Protein AF-A0AA91DCM1-F1 (afdb_monomer_lite)

pLDDT: mean 90.13, std 8.57, range [47.25, 96.88]

Secondary structure (DSSP, 8-state):
-----HHHHHHHHHHHHHHHHHHHHHHHHHHHHHHHHHTT--HHHHHHHHHHHHHHHHHH-GGGHHHHHHHHHHHHHHHHHHHHHHHHHTT-

Structure (mmCIF, N/CA/C/O backbone):
data_AF-A0AA91DCM1-F1
#
_entry.id   AF-A0AA91DCM1-F1
#
loop_
_atom_site.group_PDB
_atom_site.id
_atom_site.type_symbol
_atom_site.label_atom_id
_atom_site.label_alt_id
_atom_site.label_comp_id
_atom_site.label_asym_id
_atom_site.label_entity_id
_atom_site.label_seq_id
_atom_site.pdbx_PDB_ins_code
_atom_site.Cartn_x
_atom_site.Cartn_y
_atom_site.Cartn_z
_atom_site.occupancy
_atom_site.B_iso_or_equiv
_atom_site.auth_seq_id
_atom_site.auth_comp_id
_atom_site.auth_asym_id
_atom_site.auth_atom_id
_atom_site.pdbx_PDB_model_num
ATOM 1 N N . MET A 1 1 ? 19.546 33.188 -9.761 1.00 47.25 1 MET A N 1
ATOM 2 C CA . MET A 1 1 ? 18.940 31.881 -9.443 1.00 47.25 1 MET A CA 1
ATOM 3 C C . MET A 1 1 ? 20.085 30.958 -9.113 1.00 47.25 1 MET A C 1
ATOM 5 O O . MET A 1 1 ? 20.898 30.695 -9.987 1.00 47.25 1 MET A O 1
ATOM 9 N N . GLU A 1 2 ? 20.222 30.606 -7.842 1.00 56.16 2 GLU A N 1
ATOM 10 C CA . GLU A 1 2 ? 21.214 29.633 -7.396 1.00 56.16 2 GLU A CA 1
ATOM 11 C C . GLU A 1 2 ? 20.747 28.267 -7.909 1.00 56.16 2 GLU A C 1
ATOM 13 O O . GLU A 1 2 ? 19.641 27.826 -7.595 1.00 56.16 2 GLU A O 1
ATOM 18 N N . ILE A 1 3 ? 21.514 27.683 -8.827 1.00 66.31 3 ILE A N 1
ATOM 19 C CA . ILE A 1 3 ? 21.209 26.380 -9.417 1.00 66.31 3 ILE A CA 1
ATOM 20 C C . ILE A 1 3 ? 21.478 25.366 -8.308 1.00 66.31 3 ILE A C 1
ATOM 22 O O . ILE A 1 3 ? 22.622 25.227 -7.875 1.00 66.31 3 ILE A O 1
ATOM 26 N N . LEU A 1 4 ? 20.423 24.723 -7.801 1.00 66.00 4 LEU A N 1
ATOM 27 C CA . LEU A 1 4 ? 20.568 23.632 -6.841 1.00 66.00 4 LEU A CA 1
ATOM 28 C C . LEU A 1 4 ? 21.534 22.594 -7.441 1.00 66.00 4 LEU A C 1
ATOM 30 O O . LEU A 1 4 ? 21.416 22.300 -8.634 1.00 66.00 4 LEU A O 1
ATOM 34 N N . PRO A 1 5 ? 22.466 22.022 -6.656 1.00 83.06 5 PRO A N 1
ATOM 35 C CA . PRO A 1 5 ? 23.262 20.892 -7.117 1.00 83.06 5 PRO A CA 1
ATOM 36 C C . PRO A 1 5 ? 22.328 19.827 -7.700 1.00 83.06 5 PRO A C 1
ATOM 38 O O . PRO A 1 5 ? 21.296 19.522 -7.096 1.00 83.06 5 PRO A O 1
ATOM 41 N N . SER A 1 6 ? 22.660 19.283 -8.870 1.00 81.25 6 SER A N 1
ATOM 42 C CA . SER A 1 6 ? 21.820 18.312 -9.592 1.00 81.25 6 SER A CA 1
ATOM 43 C C . SER A 1 6 ? 21.388 17.116 -8.727 1.00 81.25 6 SER A C 1
ATOM 45 O O . SER A 1 6 ? 20.310 16.548 -8.892 1.00 81.25 6 SER A O 1
ATOM 47 N N . GLU A 1 7 ? 22.206 16.782 -7.736 1.00 83.75 7 GLU A N 1
ATOM 48 C CA . GLU A 1 7 ? 22.001 15.750 -6.735 1.00 83.75 7 GLU A CA 1
ATOM 49 C C . GLU A 1 7 ? 20.880 16.113 -5.748 1.00 83.75 7 GLU A C 1
ATOM 51 O O . GLU A 1 7 ? 20.077 15.254 -5.381 1.00 83.75 7 GLU A O 1
ATOM 56 N N . MET A 1 8 ? 20.785 17.383 -5.335 1.00 82.75 8 MET A N 1
ATOM 57 C CA . MET A 1 8 ? 19.704 17.869 -4.470 1.00 82.75 8 MET A CA 1
ATOM 58 C C . MET A 1 8 ? 18.370 17.929 -5.216 1.00 82.75 8 MET A C 1
ATOM 60 O O . MET A 1 8 ? 17.335 17.608 -4.633 1.00 82.75 8 MET A O 1
ATOM 64 N N . GLU A 1 9 ? 18.381 18.300 -6.498 1.00 86.44 9 GLU A N 1
ATOM 65 C CA . GLU A 1 9 ? 17.182 18.264 -7.341 1.00 86.44 9 GLU A CA 1
ATOM 66 C C . GLU A 1 9 ? 16.673 16.824 -7.511 1.00 86.44 9 GLU A C 1
ATOM 68 O O . GLU A 1 9 ? 15.497 16.545 -7.263 1.00 86.44 9 GLU A O 1
ATOM 73 N N . ALA A 1 10 ? 17.571 15.884 -7.828 1.00 84.56 10 ALA A N 1
ATOM 74 C CA . ALA A 1 10 ? 17.238 14.466 -7.943 1.00 84.56 10 ALA A CA 1
ATOM 75 C C . ALA A 1 10 ? 16.668 13.892 -6.634 1.00 84.56 10 ALA A C 1
ATOM 77 O O . ALA A 1 10 ? 15.677 13.158 -6.658 1.00 84.56 10 ALA A O 1
ATOM 78 N N . LEU A 1 11 ? 17.246 14.259 -5.485 1.00 88.38 11 LEU A N 1
ATOM 79 C CA . LEU A 1 11 ? 16.746 13.854 -4.170 1.00 88.38 11 LEU A CA 1
ATOM 80 C C . LEU A 1 11 ? 15.357 14.440 -3.877 1.00 88.38 11 LEU A C 1
ATOM 82 O O . LEU A 1 11 ? 14.495 13.731 -3.355 1.00 88.38 11 LEU A O 1
ATOM 86 N N . GLY A 1 12 ? 15.114 15.698 -4.251 1.00 89.00 12 GLY A N 1
ATOM 87 C CA . GLY A 1 12 ? 13.804 16.339 -4.126 1.00 89.00 12 GLY A CA 1
ATOM 88 C C . GLY A 1 12 ? 12.725 15.638 -4.955 1.00 89.00 12 GLY A C 1
ATOM 89 O O . GLY A 1 12 ? 11.649 15.330 -4.439 1.00 89.00 12 GLY A O 1
ATOM 90 N N . ILE A 1 13 ? 13.030 15.314 -6.215 1.00 89.50 13 ILE A N 1
ATOM 91 C CA . ILE A 1 13 ? 12.122 14.579 -7.108 1.00 89.50 13 ILE A CA 1
ATOM 92 C C . ILE A 1 13 ? 1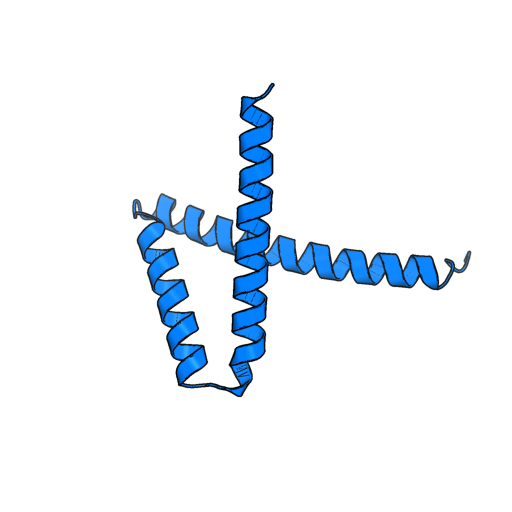1.840 13.181 -6.549 1.00 89.50 13 ILE A C 1
ATOM 94 O O . ILE A 1 13 ? 10.682 12.779 -6.424 1.00 89.50 13 ILE A O 1
ATOM 98 N N . PHE A 1 14 ? 12.886 12.450 -6.163 1.00 89.19 14 PHE A N 1
ATOM 99 C CA . PHE A 1 14 ? 12.753 11.104 -5.614 1.00 89.19 14 PHE A CA 1
ATOM 100 C C . PHE A 1 14 ? 11.919 11.087 -4.327 1.00 89.19 14 PHE A C 1
ATOM 102 O O . PHE A 1 14 ? 10.983 10.294 -4.197 1.00 89.19 14 PHE A O 1
ATOM 109 N N . GLY A 1 15 ? 12.206 12.007 -3.402 1.00 88.62 15 GLY A N 1
ATOM 110 C CA . GLY A 1 15 ? 11.451 12.166 -2.163 1.00 88.62 15 GLY A CA 1
ATOM 111 C C . GLY A 1 15 ? 9.979 12.488 -2.416 1.00 88.62 15 GLY A C 1
ATOM 112 O O . GLY A 1 15 ? 9.108 11.884 -1.795 1.00 88.62 15 GLY A O 1
ATOM 113 N N . SER A 1 16 ? 9.686 13.373 -3.374 1.00 91.88 16 SER A N 1
ATOM 114 C CA . SER A 1 16 ? 8.314 13.729 -3.748 1.00 91.88 16 SER A CA 1
ATOM 115 C C . SER A 1 16 ? 7.531 12.538 -4.309 1.00 91.88 16 SER A C 1
ATOM 117 O O . SER A 1 16 ? 6.384 12.320 -3.911 1.00 91.88 16 SER A O 1
ATOM 119 N N . ILE A 1 17 ? 8.149 11.725 -5.173 1.00 91.94 17 ILE A N 1
ATOM 120 C CA . ILE A 1 17 ? 7.518 10.527 -5.749 1.00 91.94 17 ILE A CA 1
ATOM 121 C C . ILE A 1 17 ? 7.174 9.522 -4.649 1.00 91.94 17 ILE A C 1
ATOM 123 O O . ILE A 1 17 ? 6.038 9.048 -4.581 1.00 91.94 17 ILE A O 1
ATOM 127 N N . ILE A 1 18 ? 8.131 9.222 -3.766 1.00 89.06 18 ILE A N 1
ATOM 128 C CA . ILE A 1 18 ? 7.913 8.292 -2.653 1.00 89.06 18 ILE A CA 1
ATOM 129 C C . ILE A 1 18 ? 6.811 8.813 -1.736 1.00 89.06 18 ILE A C 1
ATOM 131 O O . ILE A 1 18 ? 5.870 8.082 -1.426 1.00 89.06 18 ILE A O 1
ATOM 135 N N . PHE A 1 19 ? 6.896 10.079 -1.327 1.00 90.50 19 PHE A N 1
ATOM 136 C CA . PHE A 1 19 ? 5.920 10.674 -0.424 1.00 90.50 19 PHE A CA 1
ATOM 137 C C . PHE A 1 19 ? 4.515 10.679 -1.032 1.00 90.50 19 PHE A C 1
ATOM 139 O O . PHE A 1 19 ? 3.553 10.337 -0.352 1.00 90.50 19 PHE A O 1
ATOM 146 N N . SER A 1 20 ? 4.392 10.981 -2.326 1.00 91.69 20 SER A N 1
ATOM 147 C CA . SER A 1 20 ? 3.111 10.954 -3.039 1.00 91.69 20 SER A CA 1
ATOM 148 C C . SER A 1 20 ? 2.536 9.540 -3.129 1.00 91.69 20 SER A C 1
ATOM 150 O O . SER A 1 20 ? 1.340 9.353 -2.915 1.00 91.69 20 SER A O 1
ATOM 152 N N . ALA A 1 21 ? 3.373 8.531 -3.390 1.00 91.31 21 ALA A N 1
ATOM 153 C CA . ALA A 1 21 ? 2.942 7.135 -3.443 1.00 91.31 21 ALA A CA 1
ATOM 154 C C . ALA A 1 21 ? 2.418 6.644 -2.082 1.00 91.31 21 ALA A C 1
ATOM 156 O O . ALA A 1 21 ? 1.339 6.053 -2.008 1.00 91.31 21 ALA A O 1
ATOM 157 N N . PHE A 1 22 ? 3.138 6.937 -0.994 1.00 91.56 22 PHE A N 1
ATOM 158 C CA . PHE A 1 22 ? 2.683 6.609 0.360 1.00 91.56 22 PHE A CA 1
ATOM 159 C C . PHE A 1 22 ? 1.474 7.442 0.793 1.00 91.56 22 PHE A C 1
ATOM 161 O O . PHE A 1 22 ? 0.568 6.904 1.424 1.00 91.56 22 PHE A O 1
ATOM 168 N N . GLY A 1 23 ? 1.416 8.719 0.413 1.00 92.88 23 GLY A N 1
ATOM 169 C CA . GLY A 1 23 ? 0.264 9.584 0.655 1.00 92.88 23 GLY A CA 1
ATOM 170 C C . GLY A 1 23 ? -1.000 9.061 -0.026 1.00 92.88 23 GLY A C 1
ATOM 171 O O . GLY A 1 23 ? -2.066 9.045 0.583 1.00 92.88 23 GLY A O 1
ATOM 172 N N . LEU A 1 24 ? -0.884 8.550 -1.254 1.00 92.94 24 LEU A N 1
ATOM 173 C CA . LEU A 1 24 ? -1.999 7.923 -1.961 1.00 92.94 24 LEU A CA 1
ATOM 174 C C . LEU A 1 24 ? -2.431 6.604 -1.303 1.00 92.94 24 LEU A C 1
ATOM 176 O O . LEU A 1 24 ? -3.627 6.352 -1.172 1.00 92.94 24 LEU 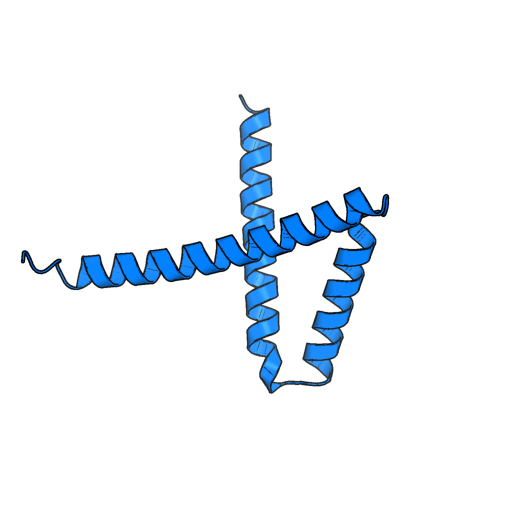A O 1
ATOM 180 N N . ALA A 1 25 ? -1.476 5.780 -0.860 1.00 91.56 25 ALA A N 1
ATOM 181 C CA . ALA A 1 25 ? -1.768 4.553 -0.118 1.00 91.56 25 ALA A CA 1
ATOM 182 C C . ALA A 1 25 ? -2.509 4.850 1.201 1.00 91.56 25 ALA A C 1
ATOM 184 O O . ALA A 1 25 ? -3.489 4.183 1.537 1.00 91.56 25 ALA A O 1
ATOM 185 N N . GLU A 1 26 ? -2.084 5.890 1.921 1.00 93.38 26 GLU A N 1
ATOM 186 C CA . GLU A 1 26 ? -2.746 6.363 3.137 1.00 93.38 26 GLU A CA 1
ATOM 187 C C . GLU A 1 26 ? -4.153 6.892 2.850 1.00 93.38 26 GLU A C 1
ATOM 189 O O . GLU A 1 26 ? -5.104 6.538 3.547 1.00 93.38 26 GLU A O 1
ATOM 194 N N . PHE A 1 27 ? -4.310 7.675 1.783 1.00 94.50 27 PHE A N 1
ATOM 195 C CA . PHE A 1 27 ? -5.609 8.173 1.347 1.00 94.50 27 PHE A CA 1
ATOM 196 C C . PHE A 1 27 ? -6.582 7.029 1.030 1.00 94.50 27 PHE A C 1
ATOM 198 O O . PHE A 1 27 ? -7.732 7.055 1.472 1.00 94.50 27 PHE A O 1
ATOM 205 N N . PHE A 1 28 ? -6.123 5.990 0.326 1.00 93.12 28 PHE A N 1
ATOM 206 C CA . PHE A 1 28 ? -6.925 4.796 0.044 1.00 93.12 28 PHE A CA 1
ATOM 207 C C . PHE A 1 28 ? -7.348 4.071 1.322 1.00 93.12 28 PHE A C 1
ATOM 209 O O . PHE A 1 28 ? -8.524 3.739 1.482 1.00 93.12 28 PHE A O 1
ATOM 216 N N . TYR A 1 29 ? -6.406 3.863 2.246 1.00 94.31 29 TYR A N 1
ATOM 217 C CA . TYR A 1 29 ? -6.685 3.247 3.539 1.00 94.31 29 TYR A CA 1
ATOM 218 C C . TYR A 1 29 ? -7.749 4.020 4.320 1.00 94.31 29 TYR A C 1
ATOM 220 O O . TYR A 1 29 ? -8.772 3.452 4.703 1.00 94.31 29 TYR A O 1
ATOM 228 N N . GLN A 1 30 ? -7.549 5.325 4.506 1.00 95.31 30 GLN A N 1
ATOM 229 C CA . GLN A 1 30 ? -8.483 6.164 5.256 1.00 95.31 30 GLN A CA 1
ATOM 230 C C . GLN A 1 30 ? -9.852 6.246 4.584 1.00 95.31 30 GLN A C 1
ATOM 232 O O . GLN A 1 30 ? -10.863 6.272 5.278 1.00 95.31 30 GLN A O 1
ATOM 237 N N . THR A 1 31 ? -9.901 6.235 3.251 1.00 95.94 31 THR A N 1
ATOM 238 C CA . THR A 1 31 ? -11.160 6.222 2.497 1.00 95.94 31 THR A CA 1
ATOM 239 C C . THR A 1 31 ? -11.966 4.959 2.788 1.00 95.94 31 THR A C 1
ATOM 241 O O . THR A 1 31 ? -13.158 5.054 3.081 1.00 95.94 31 THR A O 1
ATOM 244 N N . ILE A 1 32 ? -11.331 3.783 2.764 1.00 95.06 32 ILE A N 1
ATOM 245 C CA . ILE A 1 32 ? -12.000 2.511 3.075 1.00 95.06 32 ILE A CA 1
ATOM 246 C C . ILE A 1 32 ? -12.519 2.510 4.516 1.00 95.06 32 ILE A C 1
ATOM 248 O O . ILE A 1 32 ? -13.690 2.199 4.744 1.00 95.06 32 ILE A O 1
ATOM 252 N N . GLU A 1 33 ? -11.688 2.909 5.480 1.00 95.81 33 GLU A N 1
ATOM 253 C CA . GLU A 1 33 ? -12.091 2.976 6.890 1.00 95.81 33 GLU A CA 1
ATOM 254 C C . GLU A 1 33 ? -13.213 4.001 7.122 1.00 95.81 33 GLU A C 1
ATOM 256 O O . GLU A 1 33 ? -14.160 3.742 7.867 1.00 95.81 33 GLU A O 1
ATOM 261 N N . PHE A 1 34 ? -13.159 5.152 6.446 1.00 96.38 34 PHE A N 1
ATOM 262 C CA . PHE A 1 34 ? -14.195 6.178 6.520 1.00 96.38 34 PHE A CA 1
ATOM 263 C C . PHE A 1 34 ? -15.533 5.676 5.973 1.00 96.38 34 PHE A C 1
ATOM 265 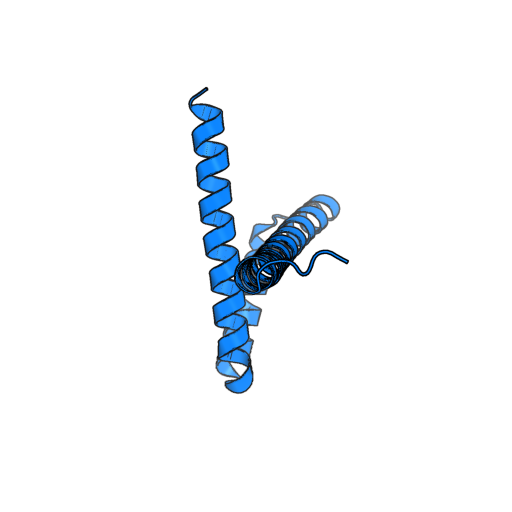O O . PHE A 1 34 ? -16.557 5.831 6.639 1.00 96.38 34 PHE A O 1
ATOM 272 N N . ILE A 1 35 ? -15.536 5.045 4.795 1.00 95.81 35 ILE A N 1
ATOM 273 C CA . ILE A 1 35 ? -16.749 4.485 4.183 1.00 95.81 35 ILE A CA 1
ATOM 274 C C . ILE A 1 35 ? -17.332 3.380 5.066 1.00 95.81 35 ILE A C 1
ATOM 276 O O . ILE A 1 35 ? -18.533 3.382 5.338 1.00 95.81 35 ILE A O 1
ATOM 280 N N . ALA A 1 36 ? -16.491 2.464 5.555 1.00 96.19 36 ALA A N 1
ATOM 281 C CA . ALA A 1 36 ? -16.924 1.395 6.447 1.00 96.19 36 ALA A CA 1
ATOM 282 C C . ALA A 1 36 ? -17.598 1.959 7.705 1.00 96.19 36 ALA A C 1
ATOM 284 O O . ALA A 1 36 ? -18.692 1.524 8.065 1.00 96.19 36 ALA A O 1
ATOM 285 N N . LYS A 1 37 ? -17.004 2.996 8.308 1.00 96.38 37 LYS A N 1
ATOM 286 C CA . LYS A 1 37 ? -17.568 3.687 9.469 1.00 96.38 37 LYS A CA 1
ATOM 287 C C . LYS A 1 37 ? -18.891 4.388 9.154 1.00 96.38 37 LYS A C 1
ATOM 289 O O . LYS A 1 37 ? -19.831 4.253 9.930 1.00 96.38 37 LYS A O 1
ATOM 294 N N . GLN A 1 38 ? -18.985 5.108 8.034 1.00 96.88 38 GLN A N 1
ATOM 295 C CA . GLN A 1 38 ? -20.218 5.795 7.620 1.00 96.88 38 GLN A CA 1
ATOM 296 C C . GLN A 1 38 ? -21.377 4.823 7.392 1.00 96.88 38 GLN A C 1
ATOM 298 O O . GLN A 1 38 ? -22.519 5.118 7.730 1.00 96.88 38 GLN A O 1
ATOM 303 N N . LEU A 1 39 ? -21.076 3.641 6.855 1.00 95.31 39 LEU A N 1
ATOM 304 C CA . LEU A 1 39 ? -22.070 2.612 6.565 1.00 95.31 39 LEU A CA 1
ATOM 305 C C . LEU A 1 39 ? -22.290 1.631 7.726 1.00 95.31 39 LEU A C 1
ATOM 307 O O . LEU A 1 39 ? -23.066 0.694 7.583 1.00 95.31 39 LEU A O 1
ATOM 311 N N . SER A 1 40 ? -21.642 1.829 8.881 1.00 94.62 40 SER A N 1
ATOM 312 C CA . SER A 1 40 ? -21.685 0.892 10.021 1.00 94.62 40 SER A CA 1
ATOM 313 C C . SER A 1 40 ? -21.306 -0.550 9.642 1.00 94.62 40 SER A C 1
ATOM 315 O O . SER A 1 40 ? -21.809 -1.519 10.209 1.00 94.62 40 SER A O 1
ATOM 317 N N . HIS A 1 41 ? -20.417 -0.699 8.661 1.00 95.50 41 HIS A N 1
ATOM 318 C CA . HIS A 1 41 ? -19.908 -1.979 8.184 1.00 95.50 41 HIS A CA 1
ATOM 319 C C . HIS A 1 41 ? -18.541 -2.283 8.805 1.00 95.50 41 HIS A C 1
ATOM 321 O O . HIS A 1 41 ? -17.778 -1.384 9.155 1.00 95.50 41 HIS A O 1
ATOM 327 N N . ASN A 1 42 ? -18.185 -3.566 8.873 1.00 94.06 42 ASN A N 1
ATOM 328 C CA . ASN A 1 42 ? -16.819 -3.964 9.198 1.00 94.06 42 ASN A CA 1
ATOM 329 C C . ASN A 1 42 ? -15.900 -3.684 7.995 1.00 94.06 42 ASN A C 1
ATOM 331 O O . ASN A 1 42 ? -16.153 -4.185 6.894 1.00 94.06 42 ASN A O 1
ATOM 335 N N . SER A 1 43 ? -14.828 -2.907 8.194 1.00 93.19 43 SER A N 1
ATOM 336 C CA . SER A 1 43 ? -13.880 -2.552 7.129 1.00 93.19 43 SER A CA 1
ATOM 337 C C . SER A 1 43 ? -13.195 -3.774 6.511 1.00 93.19 43 SER A C 1
ATOM 339 O O . SER A 1 43 ? -12.855 -3.755 5.328 1.00 93.19 43 SER A O 1
ATOM 341 N N . SER A 1 44 ? -13.101 -4.885 7.254 1.00 93.88 44 SER A N 1
ATOM 342 C CA . SER A 1 44 ? -12.569 -6.163 6.768 1.00 93.88 44 SER A CA 1
ATOM 343 C C . SER A 1 44 ? -13.237 -6.639 5.471 1.00 93.88 44 SER A C 1
ATOM 345 O O . SER A 1 44 ? -12.550 -7.148 4.587 1.00 93.88 44 SER A O 1
ATOM 347 N N . TYR A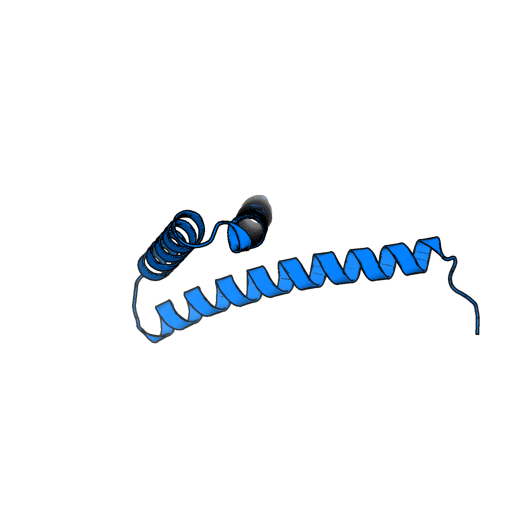 1 45 ? -14.542 -6.403 5.288 1.00 94.19 45 TYR A N 1
ATOM 348 C CA . TYR A 1 45 ? -15.241 -6.795 4.058 1.00 94.19 45 TYR A CA 1
ATOM 349 C C . TYR A 1 45 ? -14.747 -6.032 2.822 1.00 94.19 45 TYR A C 1
ATOM 351 O O . TYR A 1 45 ? -14.603 -6.620 1.751 1.00 94.19 45 TYR A O 1
ATOM 359 N N . TYR A 1 46 ? -14.427 -4.746 2.964 1.00 94.56 46 TYR A N 1
ATOM 360 C CA . TYR A 1 46 ? -13.890 -3.928 1.873 1.00 94.56 46 TYR A CA 1
ATOM 361 C C . TYR A 1 46 ? -12.451 -4.318 1.538 1.00 94.56 46 TYR A C 1
ATOM 363 O O . TYR A 1 46 ? -12.075 -4.365 0.365 1.00 94.56 46 TYR A O 1
ATOM 371 N N . TRP A 1 47 ? -11.657 -4.657 2.554 1.00 94.06 47 TRP A N 1
ATOM 372 C CA . TRP A 1 47 ? -10.301 -5.166 2.361 1.00 94.06 47 TRP A CA 1
ATOM 373 C C . TRP A 1 47 ? -10.295 -6.511 1.629 1.00 94.06 47 TRP A C 1
ATOM 375 O O . TRP A 1 47 ? -9.524 -6.689 0.686 1.00 94.06 47 TRP A O 1
ATOM 385 N N . LEU A 1 48 ? -11.207 -7.422 1.985 1.00 94.94 48 LEU A N 1
ATOM 386 C CA . LEU A 1 48 ? -11.391 -8.688 1.270 1.00 94.94 48 LEU A CA 1
ATOM 387 C C . LEU A 1 48 ? -11.844 -8.470 -0.179 1.00 94.94 48 LEU A C 1
ATOM 389 O O . LEU A 1 48 ? -11.292 -9.089 -1.086 1.00 94.94 48 LEU A O 1
ATOM 393 N N . ALA A 1 49 ? -12.792 -7.559 -0.416 1.00 95.12 49 ALA A N 1
ATOM 394 C CA . ALA A 1 49 ? -13.218 -7.202 -1.769 1.00 95.12 49 ALA A CA 1
ATOM 395 C C . ALA A 1 49 ? -12.058 -6.625 -2.600 1.00 95.12 49 ALA A C 1
ATOM 397 O O . ALA A 1 49 ? -11.875 -7.003 -3.755 1.00 95.12 49 ALA A O 1
ATOM 398 N N . THR A 1 50 ? -11.227 -5.770 -2.000 1.00 93.62 50 THR A N 1
ATOM 399 C CA . THR A 1 50 ? -10.036 -5.196 -2.647 1.00 93.62 50 THR A CA 1
ATOM 400 C C . THR A 1 50 ? -9.020 -6.280 -3.010 1.00 93.62 50 THR A C 1
ATOM 402 O O . THR A 1 50 ? -8.502 -6.291 -4.126 1.00 93.62 50 THR A O 1
ATOM 405 N N . ALA A 1 51 ? -8.769 -7.232 -2.105 1.00 94.19 51 ALA A N 1
ATOM 406 C CA . ALA A 1 51 ? -7.892 -8.368 -2.372 1.00 94.19 51 ALA A CA 1
ATOM 407 C C . ALA A 1 51 ? -8.432 -9.253 -3.508 1.00 94.19 51 ALA A C 1
ATOM 409 O O . ALA A 1 51 ? -7.676 -9.651 -4.393 1.00 94.19 51 ALA A O 1
ATOM 410 N N . LEU A 1 52 ? -9.742 -9.511 -3.529 1.00 96.69 52 LEU A N 1
ATOM 411 C CA . LEU A 1 52 ? -10.379 -10.275 -4.599 1.00 96.69 52 LEU A CA 1
ATOM 412 C C . LEU A 1 52 ? -10.245 -9.569 -5.955 1.00 96.69 52 LEU A C 1
ATOM 414 O O . LEU A 1 52 ? -9.887 -10.209 -6.940 1.00 96.69 52 LEU A O 1
ATOM 418 N N . ILE A 1 53 ? -10.472 -8.253 -6.005 1.00 94.88 53 ILE A N 1
ATOM 419 C CA . ILE A 1 53 ? -10.277 -7.448 -7.220 1.00 94.88 53 ILE A CA 1
ATOM 420 C C . ILE A 1 53 ? -8.823 -7.536 -7.694 1.00 94.88 53 ILE A C 1
ATOM 422 O O . ILE A 1 53 ? -8.587 -7.749 -8.880 1.00 94.88 53 ILE A O 1
ATOM 426 N N . ALA A 1 54 ? -7.848 -7.432 -6.787 1.00 94.12 54 ALA A N 1
ATOM 427 C CA . ALA A 1 54 ? -6.435 -7.567 -7.130 1.00 94.12 54 ALA A CA 1
ATOM 428 C C . ALA A 1 54 ? -6.121 -8.939 -7.752 1.00 94.12 54 ALA A C 1
ATOM 430 O O . ALA A 1 54 ? -5.473 -8.999 -8.794 1.00 94.12 54 ALA A O 1
ATOM 431 N N . ILE A 1 55 ? -6.632 -10.030 -7.170 1.00 95.56 55 ILE A N 1
ATOM 432 C CA . ILE A 1 55 ? -6.469 -11.392 -7.707 1.00 95.56 55 ILE A CA 1
ATOM 433 C C . ILE A 1 55 ? -7.106 -11.519 -9.095 1.00 95.56 55 ILE A C 1
ATOM 435 O O . ILE A 1 55 ? -6.497 -12.080 -10.002 1.00 95.56 55 ILE A O 1
ATOM 439 N N . LEU A 1 56 ? -8.311 -10.978 -9.283 1.00 96.25 56 LEU A N 1
ATOM 440 C CA . LEU A 1 56 ? -8.993 -11.003 -10.578 1.00 96.25 56 LEU A CA 1
ATOM 441 C C . LEU A 1 56 ? -8.216 -10.223 -11.643 1.00 96.25 56 LEU A C 1
ATOM 443 O O . LEU A 1 56 ? -8.085 -10.701 -12.766 1.00 96.25 56 LEU A O 1
ATOM 447 N N . ILE A 1 57 ? -7.662 -9.058 -11.299 1.00 94.69 57 ILE A N 1
ATOM 448 C CA . ILE A 1 57 ? -6.815 -8.289 -12.218 1.00 94.69 57 ILE A CA 1
ATOM 449 C C . ILE A 1 57 ? -5.571 -9.099 -12.590 1.00 94.69 57 ILE A C 1
ATOM 451 O O . ILE A 1 57 ? -5.271 -9.205 -13.772 1.00 94.69 57 ILE A O 1
ATOM 455 N N . LEU A 1 58 ? -4.898 -9.714 -11.613 1.00 93.75 58 LEU A N 1
ATOM 456 C CA . LEU A 1 58 ? -3.724 -10.560 -11.858 1.00 93.75 58 LEU A CA 1
ATOM 457 C C . LEU A 1 58 ? -4.038 -11.762 -12.755 1.00 93.75 58 LEU A C 1
ATOM 459 O O . LEU A 1 58 ? -3.185 -12.187 -13.521 1.00 93.75 58 LEU A O 1
ATOM 463 N N . TYR A 1 59 ? -5.248 -12.310 -12.658 1.00 94.44 59 TYR A N 1
ATOM 464 C CA . TYR A 1 59 ? -5.670 -13.449 -13.468 1.00 94.44 59 TYR A CA 1
ATOM 465 C C . TYR A 1 59 ? -6.065 -13.058 -14.900 1.00 94.44 59 TYR A C 1
ATOM 467 O O . TYR A 1 59 ? -5.827 -13.814 -15.836 1.00 94.44 59 TYR A O 1
ATOM 475 N N . VAL A 1 60 ? -6.706 -11.898 -15.077 1.00 95.88 60 VAL A N 1
ATOM 476 C CA . VAL A 1 60 ? -7.293 -11.487 -16.366 1.00 95.88 60 VAL A CA 1
ATOM 477 C C . VAL A 1 60 ? -6.361 -10.573 -17.169 1.00 95.88 60 VAL A C 1
ATOM 479 O O . VAL A 1 60 ? -6.481 -10.496 -18.392 1.00 95.88 60 VAL A O 1
ATOM 482 N N . ARG A 1 61 ? -5.468 -9.829 -16.508 1.00 94.62 61 ARG A N 1
ATOM 483 C CA . ARG A 1 61 ? -4.698 -8.724 -17.095 1.00 94.62 61 ARG A CA 1
ATOM 484 C C . ARG A 1 61 ? -3.238 -8.753 -16.656 1.00 94.62 61 ARG A C 1
ATOM 486 O O . ARG A 1 61 ? -2.824 -7.999 -15.774 1.00 94.62 61 ARG A O 1
ATOM 493 N N . ASP A 1 62 ? -2.441 -9.556 -17.355 1.00 90.81 62 ASP A N 1
ATOM 494 C CA . ASP A 1 62 ? -0.991 -9.651 -17.135 1.00 90.81 62 ASP A CA 1
ATOM 495 C C . ASP A 1 62 ? -0.269 -8.297 -17.254 1.00 90.81 62 ASP A C 1
ATOM 497 O O . ASP A 1 62 ? 0.699 -8.037 -16.536 1.00 90.81 62 ASP A O 1
ATOM 501 N N . ASP A 1 63 ? -0.761 -7.393 -18.110 1.00 93.44 63 ASP A N 1
ATOM 502 C CA . ASP A 1 63 ? -0.221 -6.038 -18.279 1.00 93.44 63 ASP A CA 1
ATOM 503 C C . ASP A 1 63 ? -0.361 -5.178 -17.015 1.00 93.44 63 ASP A C 1
ATOM 505 O O . ASP A 1 63 ? 0.440 -4.270 -16.775 1.00 93.44 63 ASP A O 1
ATOM 509 N N . LEU A 1 64 ? -1.349 -5.489 -16.172 1.00 94.62 64 LEU A N 1
ATOM 510 C CA . LEU A 1 64 ? -1.613 -4.769 -14.933 1.00 94.62 64 LEU A CA 1
ATOM 511 C C . LEU A 1 64 ? -0.915 -5.381 -13.716 1.00 94.62 64 LEU A C 1
ATOM 513 O O . LEU A 1 64 ? -0.833 -4.729 -12.670 1.00 94.62 64 LEU A O 1
ATOM 517 N N . THR A 1 65 ? -0.343 -6.579 -13.852 1.00 92.62 65 THR A N 1
ATOM 518 C CA . THR A 1 65 ? 0.290 -7.321 -12.756 1.00 92.62 65 THR A CA 1
ATOM 519 C C . THR A 1 65 ? 1.334 -6.500 -12.019 1.00 92.62 65 THR A C 1
ATOM 521 O O . THR A 1 65 ? 1.331 -6.440 -10.789 1.00 92.62 65 THR A O 1
ATOM 524 N N . ARG A 1 66 ? 2.193 -5.786 -12.753 1.00 92.81 66 ARG A N 1
ATOM 525 C CA . ARG A 1 66 ? 3.243 -4.963 -12.141 1.00 92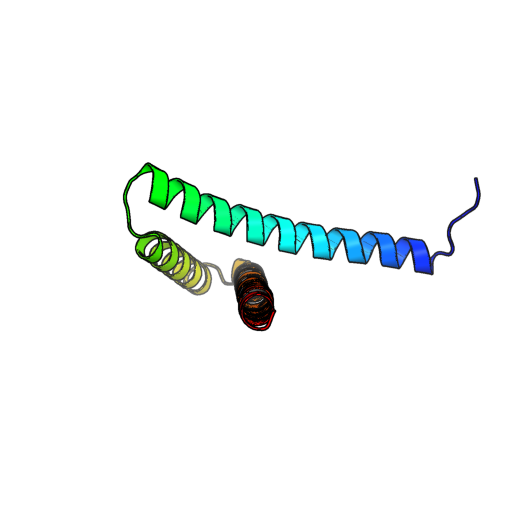.81 66 ARG A CA 1
ATOM 526 C C . ARG A 1 66 ? 2.672 -3.843 -11.266 1.00 92.81 66 ARG A C 1
ATOM 528 O O . ARG A 1 66 ? 3.236 -3.555 -10.213 1.00 92.81 66 ARG A O 1
ATOM 535 N N . TYR A 1 67 ? 1.566 -3.227 -11.679 1.00 92.31 67 TYR A N 1
ATOM 536 C CA . TYR A 1 67 ? 0.922 -2.159 -10.914 1.00 92.31 67 TYR A CA 1
ATOM 537 C C . TYR A 1 67 ? 0.223 -2.702 -9.670 1.00 92.31 67 TYR A C 1
ATOM 539 O O . TYR A 1 67 ? 0.360 -2.113 -8.600 1.00 92.31 67 TYR A O 1
ATOM 547 N N . VAL A 1 68 ? -0.460 -3.846 -9.785 1.00 93.88 68 VAL A N 1
ATOM 548 C CA . VAL A 1 68 ? -1.101 -4.509 -8.640 1.00 93.88 68 VAL A CA 1
ATOM 549 C C . VAL A 1 68 ? -0.059 -4.904 -7.598 1.00 93.88 68 VAL A C 1
ATOM 551 O O . VAL A 1 68 ? -0.209 -4.558 -6.430 1.00 93.88 68 VAL A O 1
ATOM 554 N N . VAL A 1 69 ? 1.040 -5.538 -8.017 1.00 93.25 69 VAL A N 1
ATOM 555 C CA . VAL A 1 69 ? 2.140 -5.914 -7.116 1.00 93.25 69 VAL A CA 1
ATOM 556 C C . VAL A 1 69 ? 2.737 -4.684 -6.428 1.00 93.25 69 VAL A C 1
ATOM 558 O O . VAL A 1 69 ? 2.951 -4.708 -5.216 1.00 93.25 69 VAL A O 1
ATOM 561 N N . MET A 1 70 ? 2.961 -3.590 -7.165 1.00 92.81 70 MET A N 1
ATOM 562 C CA . MET A 1 70 ? 3.476 -2.342 -6.590 1.00 92.81 70 MET A CA 1
ATOM 563 C C . MET A 1 70 ? 2.508 -1.743 -5.557 1.00 92.81 70 MET A C 1
ATOM 565 O O . MET A 1 70 ? 2.931 -1.352 -4.471 1.00 92.81 70 MET A O 1
ATOM 569 N N . ALA A 1 71 ? 1.209 -1.703 -5.862 1.00 91.50 71 ALA A N 1
ATOM 570 C CA . ALA A 1 71 ? 0.190 -1.202 -4.944 1.00 91.50 71 ALA A CA 1
ATOM 571 C C . ALA A 1 71 ? 0.096 -2.063 -3.673 1.00 91.50 71 ALA A C 1
ATOM 573 O O . ALA A 1 71 ? 0.083 -1.529 -2.564 1.00 91.50 71 ALA A O 1
ATOM 574 N N . SER A 1 72 ? 0.106 -3.393 -3.813 1.00 92.19 72 SER A N 1
ATOM 575 C CA . SER A 1 72 ? 0.135 -4.318 -2.675 1.00 92.19 72 SER A CA 1
ATOM 576 C C . SER A 1 72 ? 1.381 -4.118 -1.812 1.00 92.19 72 SER A C 1
ATOM 578 O O . SER A 1 72 ? 1.273 -4.069 -0.588 1.00 92.19 72 SER A O 1
ATOM 580 N N . PHE A 1 73 ? 2.551 -3.941 -2.431 1.00 93.25 73 PHE A N 1
ATOM 581 C CA . PHE A 1 73 ? 3.791 -3.660 -1.712 1.00 93.25 73 PHE A CA 1
ATOM 582 C C . PHE A 1 73 ? 3.705 -2.357 -0.905 1.00 93.25 73 PHE A C 1
ATOM 584 O O . PHE A 1 73 ? 4.012 -2.361 0.287 1.00 93.25 73 PHE A O 1
ATOM 591 N N . LEU A 1 74 ? 3.220 -1.264 -1.506 1.00 94.19 74 LEU A N 1
ATOM 592 C CA . LEU A 1 74 ? 3.036 0.016 -0.809 1.00 94.19 74 LEU A CA 1
ATOM 593 C C . LEU A 1 74 ? 2.100 -0.117 0.400 1.00 94.19 74 LEU A C 1
ATOM 595 O O . LEU A 1 74 ? 2.402 0.410 1.471 1.00 94.19 74 LEU A O 1
ATOM 599 N N . MET A 1 75 ? 1.003 -0.865 0.259 1.00 92.94 75 MET A N 1
ATOM 600 C CA . MET A 1 75 ? 0.058 -1.106 1.352 1.00 92.94 75 MET A CA 1
ATOM 601 C C . MET A 1 75 ? 0.667 -1.924 2.496 1.00 92.94 75 MET A C 1
ATOM 603 O O . MET A 1 75 ? 0.417 -1.615 3.663 1.00 92.94 75 MET A O 1
ATOM 607 N N . ILE A 1 76 ? 1.504 -2.920 2.187 1.00 92.81 76 ILE A N 1
ATOM 608 C CA . ILE A 1 76 ? 2.241 -3.695 3.197 1.00 92.81 76 ILE A CA 1
ATOM 609 C C . ILE A 1 76 ? 3.239 -2.800 3.932 1.00 92.81 76 ILE A C 1
ATOM 611 O O . ILE A 1 76 ? 3.261 -2.793 5.162 1.00 92.81 76 ILE A O 1
ATOM 615 N N . VAL A 1 77 ? 4.038 -2.011 3.206 1.00 93.25 77 VAL A N 1
ATOM 616 C CA . VAL A 1 77 ? 5.010 -1.104 3.833 1.00 93.25 77 VAL A CA 1
ATOM 617 C C . VAL A 1 77 ? 4.296 -0.087 4.724 1.00 93.25 77 VAL A C 1
ATOM 619 O O . VAL A 1 77 ? 4.710 0.114 5.863 1.00 93.25 77 VAL A O 1
ATOM 622 N N . ARG A 1 78 ? 3.175 0.489 4.270 1.00 90.19 78 ARG A N 1
ATOM 623 C CA . ARG A 1 78 ? 2.330 1.371 5.092 1.00 90.19 78 ARG A CA 1
ATOM 624 C C . ARG A 1 78 ? 1.866 0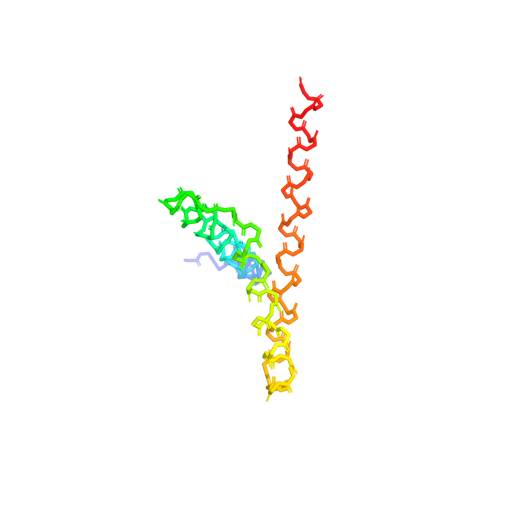.679 6.376 1.00 90.19 78 ARG A C 1
ATOM 626 O O . ARG A 1 78 ? 1.980 1.260 7.451 1.00 90.19 78 ARG A O 1
ATOM 633 N N . TRP A 1 79 ? 1.364 -0.556 6.281 1.00 90.50 79 TRP A N 1
ATOM 634 C CA . TRP A 1 79 ? 0.908 -1.328 7.443 1.00 90.50 79 TRP A CA 1
ATOM 635 C C . TRP A 1 79 ? 2.037 -1.572 8.453 1.00 90.50 79 TRP A C 1
ATOM 637 O O . TRP A 1 79 ? 1.837 -1.371 9.650 1.00 90.50 79 TRP A O 1
ATOM 647 N N . ILE A 1 80 ? 3.238 -1.908 7.975 1.00 93.06 80 ILE A N 1
ATOM 648 C CA . ILE A 1 80 ? 4.433 -2.071 8.814 1.00 93.06 80 ILE A CA 1
ATOM 649 C C . ILE A 1 80 ? 4.792 -0.752 9.516 1.00 93.06 80 ILE A C 1
ATOM 651 O O . ILE A 1 80 ? 4.989 -0.735 10.731 1.00 93.06 80 ILE A O 1
ATOM 655 N N . LEU A 1 81 ? 4.844 0.363 8.777 1.00 90.69 81 LEU A N 1
ATOM 656 C CA . LEU A 1 81 ? 5.160 1.685 9.331 1.00 90.69 81 LEU A CA 1
ATOM 657 C C . LEU A 1 81 ? 4.141 2.120 10.396 1.00 90.69 81 LEU A C 1
ATOM 659 O O . LEU A 1 81 ? 4.531 2.587 11.467 1.00 90.69 81 LEU A O 1
ATOM 663 N N . ALA A 1 82 ? 2.848 1.919 10.133 1.00 88.81 82 ALA A N 1
ATOM 664 C CA . ALA A 1 82 ? 1.785 2.190 11.096 1.00 88.81 82 ALA A CA 1
ATOM 665 C C . ALA A 1 82 ? 1.916 1.305 12.348 1.00 88.81 82 ALA A C 1
ATOM 667 O O . ALA A 1 82 ? 1.787 1.800 13.467 1.00 88.81 82 ALA A O 1
ATOM 668 N N . GLY A 1 83 ? 2.242 0.019 12.175 1.00 88.50 83 GLY A N 1
ATOM 669 C CA . GLY A 1 83 ? 2.491 -0.910 13.278 1.00 88.50 83 GLY A CA 1
ATOM 670 C C . GLY A 1 83 ? 3.635 -0.454 14.187 1.00 88.50 83 GLY A C 1
ATOM 671 O O . GLY A 1 83 ? 3.479 -0.432 15.408 1.00 88.50 83 GLY A O 1
ATOM 672 N N . PHE A 1 84 ? 4.755 -0.008 13.610 1.00 91.81 84 PHE A N 1
ATOM 673 C CA . PHE A 1 84 ? 5.867 0.557 14.382 1.00 91.81 84 PHE A CA 1
ATOM 674 C C . PHE A 1 84 ? 5.489 1.849 15.113 1.00 91.81 84 PHE A C 1
ATOM 676 O O . PHE A 1 84 ? 5.888 2.037 16.264 1.00 91.81 84 PHE A O 1
ATOM 683 N N . ALA A 1 85 ? 4.711 2.732 14.479 1.00 89.44 85 ALA A N 1
ATOM 684 C CA . ALA A 1 85 ? 4.255 3.970 15.107 1.00 89.44 85 ALA A CA 1
ATOM 685 C C . ALA A 1 85 ? 3.377 3.695 16.341 1.00 89.44 85 ALA A C 1
ATOM 687 O O . ALA A 1 85 ? 3.586 4.297 17.396 1.00 89.44 85 ALA A O 1
ATOM 688 N N . VAL A 1 86 ? 2.452 2.736 16.234 1.00 90.06 86 VAL A N 1
ATOM 689 C CA . VAL A 1 86 ? 1.599 2.306 17.351 1.00 90.06 86 VAL A CA 1
ATOM 690 C C . VAL A 1 86 ? 2.430 1.643 18.450 1.00 90.06 86 VAL A C 1
ATOM 692 O O . VAL A 1 86 ? 2.319 2.035 19.610 1.00 90.06 86 VAL A O 1
ATOM 695 N N . ALA A 1 87 ? 3.318 0.705 18.107 1.00 89.44 87 ALA A N 1
ATOM 696 C CA . ALA A 1 87 ? 4.186 0.040 19.082 1.00 89.44 87 ALA A CA 1
ATOM 697 C C . ALA A 1 87 ? 5.032 1.043 19.884 1.00 89.44 87 ALA A C 1
ATOM 699 O O . ALA A 1 87 ? 5.152 0.925 21.103 1.00 89.44 87 ALA A O 1
ATOM 700 N N . ARG A 1 88 ? 5.557 2.080 19.218 1.00 86.31 88 ARG A N 1
ATOM 701 C CA . ARG A 1 88 ? 6.292 3.163 19.877 1.00 86.31 88 ARG A CA 1
ATOM 702 C C . ARG A 1 88 ? 5.413 3.951 20.851 1.00 86.31 88 ARG A C 1
ATOM 704 O O . ARG A 1 88 ? 5.876 4.248 21.948 1.00 86.31 88 ARG A O 1
ATOM 711 N N . SER A 1 89 ? 4.169 4.268 20.487 1.00 85.62 89 SER A N 1
ATOM 712 C CA . SER A 1 89 ? 3.257 5.018 21.368 1.00 85.62 89 SER A CA 1
ATOM 713 C C . SER A 1 89 ? 2.909 4.288 22.668 1.00 85.62 89 SER A C 1
ATOM 715 O O . SER A 1 89 ? 2.654 4.943 23.667 1.00 85.62 89 SER A O 1
ATOM 717 N N . HIS A 1 90 ? 2.953 2.953 22.683 1.00 80.31 90 HIS A N 1
ATOM 718 C CA . HIS A 1 90 ? 2.728 2.154 23.893 1.00 80.31 90 HIS A CA 1
ATOM 719 C C . HIS A 1 90 ? 3.972 2.008 24.784 1.00 80.31 90 HIS A C 1
ATOM 721 O O . HIS A 1 90 ? 3.860 1.531 25.909 1.00 80.31 90 HIS A O 1
ATOM 727 N N . SER A 1 91 ? 5.154 2.370 24.276 1.00 76.75 91 SER A N 1
ATOM 728 C CA . SER A 1 91 ? 6.426 2.306 25.011 1.00 76.75 91 SER A CA 1
ATOM 729 C C . SER A 1 91 ? 6.799 3.610 25.731 1.00 76.75 91 SER A C 1
ATOM 731 O O . SER A 1 91 ? 7.808 3.638 26.435 1.00 76.75 91 SER A O 1
ATOM 733 N N . GLN A 1 92 ? 6.018 4.677 25.525 1.00 58.78 92 GLN A N 1
ATOM 734 C CA . GLN A 1 92 ? 6.135 5.974 26.201 1.00 58.78 92 GLN A CA 1
ATOM 735 C C . GLN A 1 92 ? 5.072 6.104 27.288 1.00 58.78 92 GLN A C 1
ATOM 737 O O . GLN A 1 92 ? 5.388 6.748 28.310 1.00 58.78 92 GLN A O 1
#

Organism: NCBI:txid702114

Foldseek 3Di:
DPDPDPVVVVVVVVVVVLVVLLVVLVVVVVVLVVVCVVVVHDSVVVVVVVVVVLVVCVVPPVVCVVVSVVSVVSNVVNVVVVVVVVVVVVVD

Radius of gyration: 17.62 Å; chains: 1; bounding box: 45×45×44 Å

Sequence (92 aa):
MEILPSEMEALGIFGSIIFSAFGLAEFFYQTIEFIAKQLSHNSSYYWLATALIAILILYVRDDLTRYVVMASFLMIVRWILAGFAVARSHSQ